Protein AF-A0A3R6MHC3-F1 (afdb_monomer)

Mean predicted aligned error: 4.39 Å

Solvent-accessible surface area (backbone atoms only — not comparable to full-atom values): 3821 Å² total; per-residue (Å²): 110,70,68,59,53,50,53,53,52,52,53,52,51,52,50,50,67,74,40,40,67,59,55,45,48,77,72,61,72,61,58,94,69,35,42,70,41,62,65,64,48,52,51,36,35,73,74,64,30,64,71,56,36,44,54,40,52,66,70,48,76,40,53,39,72,112

Nearest PDB structures (foldseek):
  8g3d-assembly1_1L  TM=3.357E-01  e=9.433E+00  Tetrahymena thermophila

Radius of gyration: 16.5 Å; Cα contacts (8 Å, |Δi|>4): 45; chains: 1; bounding box: 39×23×44 Å

pLDDT: mean 92.61, std 3.65, range [70.25, 96.06]

Secondary structure (DSSP, 8-state):
-HHHHHHHHHHHHHHHHHTHHHHHHHH--PPTTEEE-HHHHHHHHHHH-HHHHHHHHTTTTTEEE-

Structure (mmCIF, N/CA/C/O backbone):
data_AF-A0A3R6MHC3-F1
#
_entry.id   AF-A0A3R6MHC3-F1
#
loop_
_atom_site.group_PDB
_atom_site.id
_atom_site.type_symbol
_atom_site.label_atom_id
_atom_site.label_alt_id
_atom_site.label_comp_id
_atom_site.label_asym_id
_atom_site.label_entity_id
_atom_site.label_seq_id
_atom_site.pdbx_PDB_ins_code
_atom_site.Cartn_x
_atom_site.Cartn_y
_atom_site.Cartn_z
_atom_site.occupancy
_atom_site.B_iso_or_equiv
_atom_site.auth_seq_id
_atom_site.auth_comp_id
_atom_site.auth_asym_id
_atom_site.auth_atom_id
_atom_site.pdbx_PDB_model_num
ATOM 1 N N . MET A 1 1 ? 17.979 -7.016 -32.180 1.00 70.25 1 MET A N 1
ATOM 2 C CA . MET A 1 1 ? 16.557 -7.213 -31.806 1.00 70.25 1 MET A CA 1
ATOM 3 C C . MET A 1 1 ? 16.413 -7.825 -30.418 1.00 70.25 1 MET A C 1
ATOM 5 O O . MET A 1 1 ? 15.826 -7.169 -29.572 1.00 70.25 1 MET A O 1
ATOM 9 N N . ALA A 1 2 ? 16.985 -9.005 -30.143 1.00 82.31 2 ALA A N 1
ATOM 10 C CA . ALA A 1 2 ? 16.880 -9.655 -28.827 1.00 82.31 2 ALA A CA 1
ATOM 11 C C . ALA A 1 2 ? 17.426 -8.809 -27.657 1.00 82.31 2 ALA A C 1
ATOM 13 O O . ALA A 1 2 ? 16.762 -8.683 -26.634 1.00 82.31 2 ALA A O 1
ATOM 14 N N . GLU A 1 3 ? 18.580 -8.156 -27.826 1.00 87.50 3 GLU A N 1
ATOM 15 C CA . GLU A 1 3 ? 19.177 -7.322 -26.766 1.00 87.50 3 GLU A CA 1
ATOM 16 C C . GLU A 1 3 ? 18.338 -6.079 -26.436 1.00 87.50 3 GLU A C 1
ATOM 18 O O . GLU A 1 3 ? 1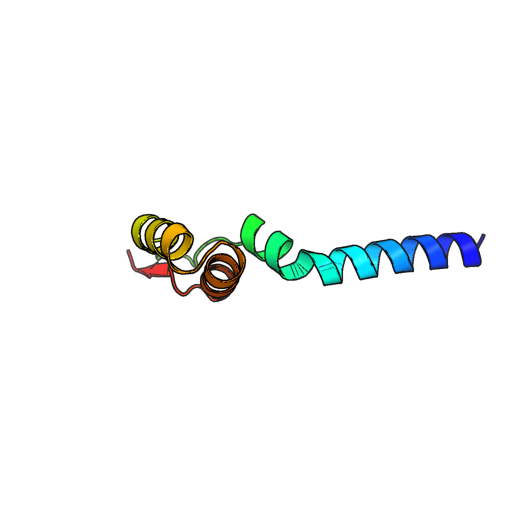8.214 -5.685 -25.281 1.00 87.50 3 GLU A O 1
ATOM 23 N N . LEU A 1 4 ? 17.691 -5.506 -27.452 1.00 92.00 4 LEU A N 1
ATOM 24 C CA . LEU A 1 4 ? 16.812 -4.344 -27.318 1.00 92.00 4 LEU A CA 1
ATOM 25 C C . LEU A 1 4 ? 15.533 -4.714 -26.550 1.00 92.00 4 LEU A C 1
ATOM 27 O O .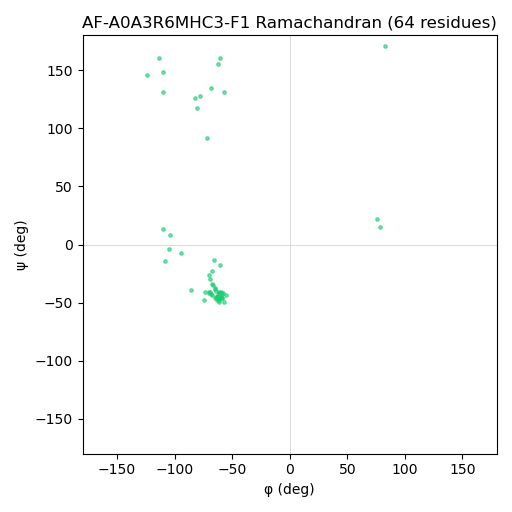 LEU A 1 4 ? 15.123 -3.998 -25.642 1.00 92.00 4 LEU A O 1
ATOM 31 N N . ILE A 1 5 ? 14.952 -5.878 -26.865 1.00 93.94 5 ILE A N 1
ATOM 32 C CA . ILE A 1 5 ? 13.803 -6.436 -26.139 1.00 93.94 5 ILE A CA 1
ATOM 33 C C . ILE A 1 5 ? 14.184 -6.734 -24.683 1.00 93.94 5 ILE A C 1
ATOM 35 O O . ILE A 1 5 ? 13.451 -6.359 -23.771 1.00 93.94 5 ILE A O 1
ATOM 39 N N . SER A 1 6 ? 15.346 -7.354 -24.458 1.00 93.56 6 SER A N 1
ATOM 40 C CA . SER A 1 6 ? 15.852 -7.658 -23.114 1.00 93.56 6 SER A CA 1
ATOM 41 C C . SER A 1 6 ? 16.057 -6.392 -22.272 1.00 93.56 6 SER A C 1
ATOM 43 O O . SER A 1 6 ? 15.639 -6.336 -21.113 1.00 93.56 6 SER A O 1
ATOM 45 N N . GLY A 1 7 ? 16.618 -5.332 -22.866 1.00 94.88 7 GLY A N 1
ATOM 46 C CA . GLY A 1 7 ? 16.790 -4.040 -22.200 1.00 94.88 7 GLY A CA 1
ATOM 47 C C . GLY A 1 7 ? 15.460 -3.402 -21.791 1.00 94.88 7 GLY A C 1
ATOM 48 O O . GLY A 1 7 ? 15.305 -2.979 -20.646 1.00 94.88 7 GLY A O 1
ATOM 49 N N . ILE A 1 8 ? 14.469 -3.398 -22.689 1.00 96.06 8 ILE A N 1
ATOM 50 C CA . ILE A 1 8 ? 13.126 -2.869 -22.401 1.00 96.06 8 ILE A CA 1
ATOM 51 C C . ILE A 1 8 ? 12.456 -3.665 -21.273 1.00 96.06 8 ILE A C 1
ATOM 53 O O . ILE A 1 8 ? 11.930 -3.070 -20.334 1.00 96.06 8 ILE A O 1
ATOM 57 N N . LEU A 1 9 ? 12.513 -5.000 -21.325 1.00 95.31 9 LEU A N 1
ATOM 58 C CA . LEU A 1 9 ? 11.952 -5.858 -20.278 1.00 95.31 9 LEU A CA 1
ATOM 59 C C . LEU A 1 9 ? 12.607 -5.600 -18.920 1.00 95.31 9 LEU A C 1
ATOM 61 O O . LEU A 1 9 ? 11.906 -5.495 -17.917 1.00 95.31 9 LEU A O 1
ATOM 65 N N . THR A 1 10 ? 13.930 -5.439 -18.890 1.00 95.88 10 THR A N 1
ATOM 66 C CA . THR A 1 10 ? 14.666 -5.137 -17.656 1.00 95.88 10 THR A CA 1
ATOM 67 C C . THR A 1 10 ? 14.190 -3.821 -17.039 1.00 95.88 10 THR A C 1
ATOM 69 O O . THR A 1 10 ? 13.910 -3.774 -15.844 1.00 95.88 10 THR A O 1
ATOM 72 N N . ILE A 1 11 ? 14.020 -2.765 -17.844 1.00 95.69 11 ILE A N 1
ATOM 73 C CA . ILE A 1 11 ? 13.525 -1.466 -17.361 1.00 95.69 11 ILE A CA 1
ATOM 74 C C . ILE A 1 11 ? 12.104 -1.595 -16.799 1.00 95.69 11 ILE A C 1
ATOM 76 O O . ILE A 1 11 ? 11.833 -1.079 -15.715 1.00 95.69 11 ILE A O 1
ATOM 80 N N . ILE A 1 12 ? 11.215 -2.311 -17.495 1.00 95.75 12 ILE A N 1
ATOM 81 C CA . ILE A 1 12 ? 9.834 -2.535 -17.041 1.00 95.75 12 ILE A CA 1
ATOM 82 C C . ILE A 1 12 ? 9.823 -3.283 -15.705 1.00 95.75 12 ILE A C 1
ATOM 84 O O . ILE A 1 12 ? 9.140 -2.858 -14.777 1.00 95.75 12 ILE A O 1
ATOM 88 N N . VAL A 1 13 ? 10.598 -4.362 -15.572 1.00 95.69 13 VAL A N 1
ATOM 89 C CA . VAL A 1 13 ? 10.668 -5.136 -14.324 1.00 95.69 13 VAL A CA 1
ATOM 90 C C . VAL A 1 13 ? 11.215 -4.281 -13.181 1.00 95.69 13 VAL A C 1
ATOM 92 O O . VAL A 1 13 ? 10.617 -4.258 -12.108 1.00 95.69 13 VAL A O 1
ATOM 95 N N . CYS A 1 14 ? 12.296 -3.528 -13.403 1.00 95.31 14 CYS A N 1
ATOM 96 C CA . CYS A 1 14 ? 12.842 -2.619 -12.393 1.00 95.31 14 CYS A CA 1
ATOM 97 C C . CYS A 1 14 ? 11.827 -1.549 -11.968 1.00 95.31 14 CYS A C 1
ATOM 99 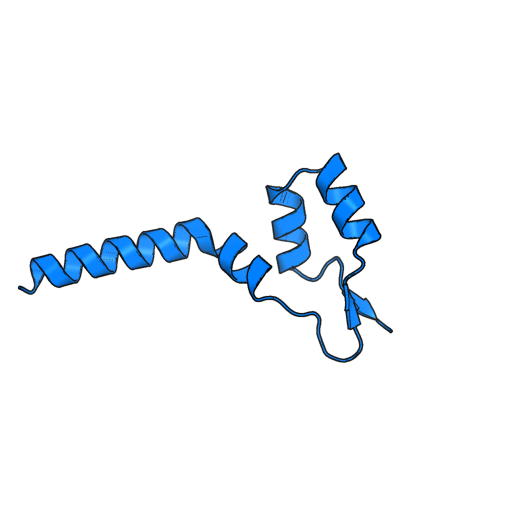O O . CYS A 1 14 ? 11.709 -1.265 -10.778 1.00 95.31 14 CYS A O 1
ATOM 101 N N . TYR A 1 15 ? 11.067 -0.990 -12.914 1.00 93.81 15 TYR A N 1
ATOM 102 C CA . TYR A 1 15 ? 10.007 -0.027 -12.619 1.00 93.81 15 TYR A CA 1
ATOM 103 C C . TYR A 1 15 ? 8.895 -0.653 -11.769 1.00 93.81 15 TYR A C 1
ATOM 105 O O . TYR A 1 15 ? 8.518 -0.098 -10.739 1.00 93.81 15 TYR A O 1
ATOM 113 N N . LEU A 1 16 ? 8.414 -1.840 -12.150 1.00 92.31 16 LEU A N 1
ATOM 114 C CA . LEU A 1 16 ? 7.374 -2.554 -11.406 1.00 92.31 16 LEU A CA 1
ATOM 115 C C . LEU A 1 16 ? 7.826 -2.912 -9.986 1.00 92.31 16 LEU A C 1
ATOM 117 O O . LEU A 1 16 ? 7.045 -2.762 -9.052 1.00 92.31 16 LEU A O 1
ATOM 121 N N . LEU A 1 17 ? 9.078 -3.346 -9.810 1.00 92.12 17 LEU A N 1
ATOM 122 C CA . LEU A 1 17 ? 9.637 -3.656 -8.492 1.00 92.12 17 LEU A CA 1
ATOM 123 C C . LEU A 1 17 ? 9.838 -2.395 -7.640 1.00 92.12 17 LEU A C 1
ATOM 125 O O . LEU A 1 17 ? 9.536 -2.416 -6.450 1.00 92.12 17 LEU A O 1
ATOM 129 N N . GLY A 1 18 ? 10.305 -1.296 -8.239 1.00 90.50 18 GLY A N 1
ATOM 130 C CA . GLY A 1 18 ? 10.521 -0.027 -7.538 1.00 90.50 18 GLY A CA 1
ATOM 131 C C . GLY A 1 18 ? 9.229 0.668 -7.099 1.00 90.50 18 GLY A C 1
ATOM 132 O O . GLY A 1 18 ? 9.219 1.338 -6.071 1.00 90.50 18 GLY A O 1
ATOM 133 N N . HIS A 1 19 ? 8.135 0.472 -7.839 1.00 91.19 19 HIS A N 1
ATOM 134 C CA . HIS A 1 19 ? 6.837 1.104 -7.577 1.00 91.19 19 HIS A CA 1
ATOM 135 C C . HIS A 1 19 ? 5.763 0.126 -7.082 1.00 91.19 19 HIS A C 1
ATOM 137 O O . HIS A 1 19 ? 4.585 0.480 -7.037 1.00 91.19 19 HIS A O 1
ATOM 143 N N . TRP A 1 20 ? 6.137 -1.093 -6.680 1.00 89.44 20 TRP A N 1
ATOM 144 C CA . TRP A 1 20 ? 5.179 -2.140 -6.312 1.00 89.44 20 TRP A CA 1
ATOM 145 C C . TRP A 1 20 ? 4.201 -1.709 -5.211 1.00 89.44 20 TRP A C 1
ATOM 147 O O . TRP A 1 20 ? 2.998 -1.946 -5.322 1.00 89.44 20 TRP A O 1
ATOM 157 N N . ASP A 1 21 ? 4.692 -1.035 -4.167 1.00 89.25 21 ASP A N 1
ATOM 158 C CA . ASP A 1 21 ? 3.838 -0.556 -3.076 1.00 89.25 21 ASP A CA 1
ATOM 159 C C . ASP A 1 21 ? 2.839 0.515 -3.539 1.00 89.25 21 ASP A C 1
ATOM 161 O O . ASP A 1 21 ? 1.693 0.499 -3.094 1.00 89.25 21 ASP A O 1
ATOM 165 N N . GLU A 1 22 ? 3.231 1.414 -4.447 1.00 90.75 22 GLU A N 1
ATOM 166 C CA . GLU A 1 22 ? 2.325 2.429 -5.007 1.00 90.75 22 GLU A CA 1
ATOM 167 C C . GLU A 1 22 ? 1.288 1.788 -5.934 1.00 90.75 22 GLU A C 1
ATOM 169 O O . GLU A 1 22 ? 0.102 2.112 -5.866 1.00 90.75 22 GLU A O 1
ATOM 174 N N . ILE A 1 23 ? 1.714 0.828 -6.763 1.00 91.75 23 ILE A N 1
ATOM 175 C CA . ILE A 1 23 ? 0.822 0.051 -7.632 1.00 91.75 23 ILE A CA 1
ATOM 176 C C . ILE A 1 23 ? -0.215 -0.686 -6.784 1.00 91.75 23 ILE A C 1
ATOM 178 O O . ILE A 1 23 ? -1.406 -0.644 -7.097 1.00 91.75 23 ILE A O 1
ATOM 182 N N . LYS A 1 24 ? 0.210 -1.333 -5.695 1.00 92.81 24 LYS A N 1
ATOM 183 C CA . LYS A 1 24 ? -0.701 -2.025 -4.785 1.00 92.81 24 LYS A CA 1
ATOM 184 C C . LYS A 1 24 ? -1.657 -1.046 -4.107 1.00 92.81 24 LYS A C 1
ATOM 186 O O . LYS A 1 24 ? -2.850 -1.317 -4.090 1.00 92.81 24 LYS A O 1
ATOM 191 N N . PHE A 1 25 ? -1.162 0.089 -3.619 1.00 91.44 25 PHE A N 1
ATOM 192 C CA . PHE A 1 25 ? -1.984 1.101 -2.953 1.00 91.44 25 PHE A CA 1
ATOM 193 C C . PHE A 1 25 ? -3.104 1.618 -3.863 1.00 91.44 25 PHE A C 1
ATOM 195 O O . PHE A 1 25 ? -4.257 1.661 -3.448 1.00 91.44 25 PHE A O 1
ATOM 202 N N . ASN A 1 26 ? -2.784 1.931 -5.121 1.00 89.81 26 ASN A N 1
ATOM 203 C CA . ASN A 1 26 ? -3.742 2.488 -6.078 1.00 89.81 26 ASN A CA 1
ATOM 204 C C . ASN A 1 26 ? -4.818 1.492 -6.539 1.00 89.81 26 ASN A C 1
ATOM 206 O O . ASN A 1 26 ? -5.893 1.914 -6.952 1.00 89.81 26 ASN A O 1
ATOM 210 N N . ASN A 1 27 ? -4.526 0.190 -6.513 1.00 90.88 27 ASN A N 1
ATOM 211 C CA . ASN A 1 27 ? -5.440 -0.851 -7.001 1.00 90.88 27 ASN A CA 1
ATOM 212 C C . ASN A 1 27 ? -6.119 -1.637 -5.878 1.00 90.88 27 ASN A C 1
ATOM 214 O O . ASN A 1 27 ? -6.929 -2.525 -6.140 1.00 90.88 27 ASN A O 1
ATOM 218 N N . ARG A 1 28 ? -5.761 -1.367 -4.624 1.00 91.50 28 ARG A N 1
ATOM 219 C CA . ARG A 1 28 ? -6.298 -2.093 -3.486 1.00 91.50 28 ARG A CA 1
ATOM 220 C C . ARG A 1 28 ? -7.701 -1.597 -3.158 1.00 91.50 28 ARG A C 1
ATOM 222 O O . ARG A 1 28 ? -7.907 -0.419 -2.885 1.00 91.50 28 ARG A O 1
ATOM 229 N N . THR A 1 29 ? -8.624 -2.542 -3.060 1.00 90.75 29 THR A N 1
ATOM 230 C CA . THR A 1 29 ? -9.948 -2.357 -2.470 1.00 90.75 29 THR A CA 1
ATOM 231 C C . THR A 1 29 ? -10.041 -3.122 -1.147 1.00 90.75 29 THR A C 1
ATOM 233 O O . THR A 1 29 ? -9.375 -4.156 -1.000 1.00 90.75 29 THR A O 1
ATOM 236 N N . PRO A 1 30 ? -10.822 -2.632 -0.168 1.00 89.94 30 PRO A N 1
ATOM 237 C CA . PRO A 1 30 ? -11.128 -3.409 1.027 1.00 89.94 30 PRO A CA 1
ATOM 238 C C . PRO A 1 30 ? -11.905 -4.693 0.654 1.00 89.94 30 PRO A C 1
ATOM 240 O O . PRO A 1 30 ? -12.531 -4.738 -0.410 1.00 89.94 30 PRO A O 1
ATOM 243 N N . PRO A 1 31 ? -11.837 -5.753 1.480 1.00 91.56 31 PRO A N 1
ATOM 244 C CA . PRO A 1 31 ? -12.635 -6.966 1.301 1.00 91.56 31 PRO A CA 1
ATOM 245 C C . PRO A 1 31 ? -14.144 -6.689 1.354 1.00 91.56 31 PRO A C 1
ATOM 247 O O . PRO A 1 31 ? -14.576 -5.694 1.930 1.00 91.56 31 PRO A O 1
ATOM 250 N N . ASP A 1 32 ? -14.956 -7.605 0.825 1.00 93.44 32 ASP A N 1
ATOM 251 C CA . ASP A 1 32 ? -16.418 -7.492 0.903 1.00 93.44 32 ASP A CA 1
ATOM 252 C C . ASP A 1 32 ? -16.903 -7.391 2.363 1.00 93.44 32 ASP A C 1
ATOM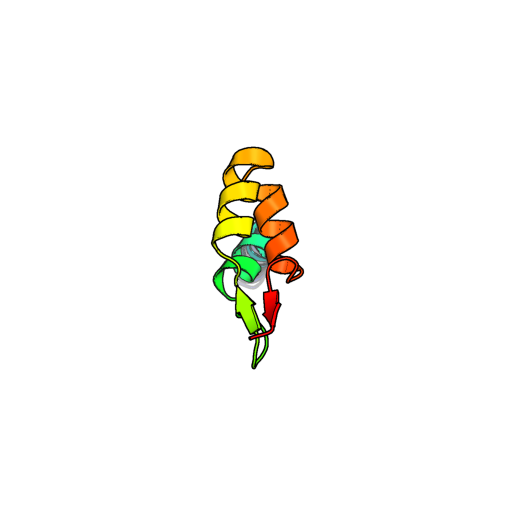 254 O O . ASP A 1 32 ? -16.521 -8.195 3.219 1.00 93.44 32 ASP A O 1
ATOM 258 N N . GLY A 1 33 ? -17.769 -6.409 2.641 1.00 93.06 33 GLY A N 1
ATOM 259 C CA . GLY A 1 33 ? -18.272 -6.108 3.990 1.00 93.06 33 GLY A CA 1
ATOM 260 C C . GLY A 1 33 ? -17.295 -5.327 4.876 1.00 93.06 33 GLY A C 1
ATOM 261 O O . GLY A 1 33 ? -17.459 -5.311 6.098 1.00 93.06 33 GLY A O 1
ATOM 262 N N . TYR A 1 34 ? -16.257 -4.736 4.277 1.00 96.00 34 TYR A N 1
ATOM 263 C CA . TYR A 1 34 ? -15.349 -3.798 4.922 1.00 96.00 34 TYR A CA 1
ATOM 264 C C . TYR A 1 34 ? -15.310 -2.478 4.146 1.00 96.00 34 TYR A C 1
ATOM 266 O O . TYR A 1 34 ? -15.307 -2.460 2.913 1.00 96.00 34 TYR A O 1
ATOM 274 N N . HIS A 1 35 ? -15.157 -1.370 4.866 1.00 94.00 35 HIS A N 1
ATOM 275 C CA . HIS A 1 35 ? -14.802 -0.071 4.308 1.00 94.00 35 HIS A CA 1
ATOM 276 C C . HIS A 1 35 ? -13.411 0.357 4.781 1.00 94.00 35 HIS A C 1
ATOM 278 O O . HIS A 1 35 ? -12.864 -0.150 5.758 1.00 94.00 35 HIS A O 1
ATOM 284 N N . THR A 1 36 ? -12.805 1.300 4.064 1.00 93.81 36 THR A N 1
ATOM 285 C CA . THR A 1 36 ? -11.556 1.925 4.509 1.00 93.81 36 THR A CA 1
ATOM 286 C C . THR A 1 36 ? -11.867 3.036 5.507 1.00 93.81 36 THR A C 1
ATOM 288 O O . THR A 1 36 ? -12.595 3.972 5.179 1.00 93.81 36 THR A O 1
ATOM 291 N N . ASP A 1 37 ? -11.253 2.990 6.687 1.00 95.06 37 ASP A N 1
ATOM 292 C CA . ASP A 1 37 ? -11.236 4.111 7.624 1.00 95.06 37 ASP A CA 1
ATOM 293 C C . ASP A 1 37 ? -10.324 5.226 7.091 1.00 95.06 37 ASP A C 1
ATOM 295 O O . ASP A 1 37 ? -9.105 5.266 7.301 1.00 95.06 37 ASP A O 1
ATOM 299 N N . HIS A 1 38 ? -10.943 6.147 6.355 1.00 92.44 38 HIS A N 1
ATOM 300 C CA . HIS A 1 38 ? -10.269 7.306 5.785 1.00 92.44 38 HIS A CA 1
ATOM 301 C C . HIS A 1 38 ? -9.795 8.304 6.848 1.00 92.44 38 HIS A C 1
ATOM 303 O O . HIS A 1 38 ? -8.863 9.067 6.582 1.00 92.44 38 HIS A O 1
ATOM 309 N N . GLU A 1 39 ? -10.394 8.313 8.042 1.00 94.25 39 GLU A N 1
ATOM 310 C CA . GLU A 1 39 ? -9.971 9.206 9.118 1.00 94.25 39 GLU A CA 1
ATOM 311 C C . GLU A 1 39 ? -8.662 8.709 9.736 1.00 94.25 39 GLU A C 1
ATOM 313 O O . GLU A 1 39 ? -7.701 9.478 9.849 1.00 94.25 39 GLU A O 1
ATOM 318 N N . ALA A 1 40 ? -8.584 7.41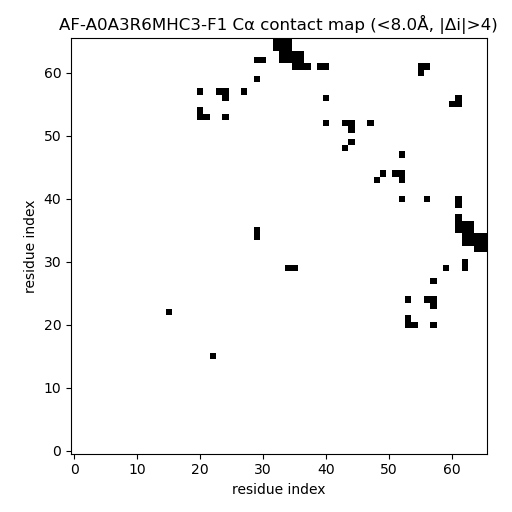6 10.063 1.00 94.12 40 ALA A N 1
ATOM 319 C CA . ALA A 1 40 ? -7.359 6.783 10.541 1.00 94.12 40 ALA A CA 1
ATOM 320 C C . ALA A 1 40 ? -6.234 6.869 9.500 1.00 94.12 40 ALA A C 1
ATOM 322 O O . ALA A 1 40 ? -5.098 7.202 9.852 1.00 94.12 40 ALA A O 1
ATOM 323 N N . LEU A 1 41 ? -6.554 6.654 8.218 1.00 93.81 41 LEU A N 1
ATOM 324 C CA . LEU A 1 41 ? -5.600 6.800 7.119 1.00 93.81 41 LEU A CA 1
ATOM 325 C C . LEU A 1 41 ? -5.055 8.233 7.016 1.00 93.81 41 LEU A C 1
ATOM 327 O O . LEU A 1 41 ? -3.840 8.420 6.966 1.00 93.81 41 LEU A O 1
ATOM 331 N N . ASN A 1 42 ? -5.917 9.255 7.021 1.00 94.69 42 ASN A N 1
ATOM 332 C CA . ASN A 1 42 ? -5.477 10.653 6.945 1.00 94.69 42 ASN A CA 1
ATOM 333 C C . ASN A 1 42 ? -4.674 11.078 8.179 1.00 94.69 42 ASN A C 1
ATOM 335 O O . ASN A 1 42 ? -3.686 11.805 8.062 1.00 94.69 42 ASN A O 1
ATOM 339 N N . ARG A 1 43 ? -5.066 10.608 9.366 1.00 95.31 43 ARG A N 1
ATOM 340 C CA . ARG A 1 43 ? -4.340 10.866 10.611 1.00 95.31 43 ARG A CA 1
ATOM 341 C C . ARG A 1 43 ? -2.924 10.294 10.551 1.00 95.31 43 ARG A C 1
ATOM 343 O O . ARG A 1 43 ? -1.964 11.000 10.857 1.00 95.31 43 ARG A O 1
ATOM 350 N N . ASP A 1 44 ? -2.783 9.046 10.117 1.00 95.00 44 ASP A N 1
ATOM 351 C CA . ASP A 1 44 ? -1.476 8.409 9.951 1.00 95.00 44 ASP A CA 1
ATOM 352 C C . ASP A 1 44 ? -0.660 9.044 8.822 1.00 95.00 44 ASP A C 1
ATOM 354 O O . ASP A 1 44 ? 0.552 9.196 8.973 1.00 95.00 44 ASP A O 1
ATOM 358 N N . LEU A 1 45 ? -1.302 9.508 7.746 1.00 94.00 45 LEU A N 1
ATOM 359 C CA . LEU A 1 45 ? -0.621 10.230 6.671 1.00 94.00 45 LEU A CA 1
ATOM 360 C C . LEU A 1 45 ? 0.094 11.480 7.199 1.00 94.00 45 LEU A C 1
ATOM 362 O O . LEU A 1 45 ? 1.237 11.736 6.819 1.00 94.00 45 LEU A O 1
ATOM 366 N N . VAL A 1 46 ? -0.552 12.219 8.104 1.00 95.19 46 VAL A N 1
ATOM 367 C CA . VAL A 1 46 ? 0.019 13.414 8.740 1.00 95.19 46 VAL A CA 1
ATOM 368 C C . VAL A 1 46 ? 1.092 13.053 9.772 1.00 95.19 46 VAL A C 1
ATOM 370 O O . VAL A 1 46 ? 2.120 13.721 9.838 1.00 95.19 46 VAL A O 1
ATOM 373 N N . LEU A 1 47 ? 0.877 12.006 10.575 1.00 95.06 47 LEU A N 1
ATOM 374 C CA . LEU A 1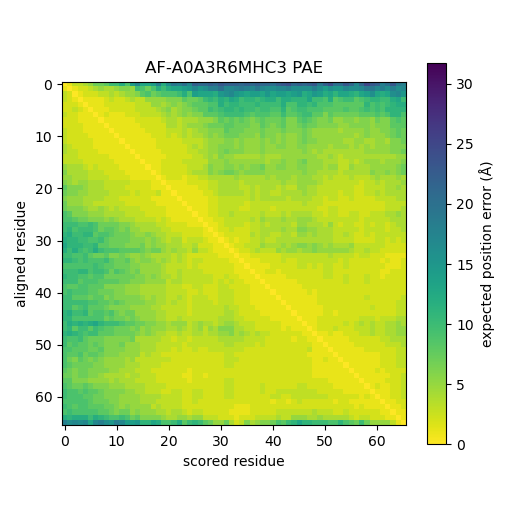 47 ? 1.757 11.676 11.705 1.00 95.06 47 LEU A CA 1
ATOM 375 C C . LEU A 1 47 ? 2.971 10.814 11.330 1.00 95.06 47 LEU A C 1
ATOM 377 O O . LEU A 1 47 ? 4.054 10.999 11.879 1.00 95.06 47 LEU A O 1
ATOM 381 N N . LYS A 1 48 ? 2.791 9.841 10.435 1.00 93.19 48 LYS A N 1
ATOM 382 C CA . LYS A 1 48 ? 3.787 8.818 10.064 1.00 93.19 48 LYS A CA 1
ATOM 383 C C . LYS A 1 48 ? 4.353 9.033 8.662 1.00 93.19 48 LYS A C 1
ATOM 385 O O . LYS A 1 48 ? 5.375 8.443 8.311 1.00 93.19 48 LYS A O 1
ATOM 390 N N . GLY A 1 49 ? 3.702 9.879 7.866 1.00 91.69 49 GLY A N 1
ATOM 391 C CA . GLY A 1 49 ? 4.089 10.178 6.495 1.00 91.69 49 GLY A CA 1
ATOM 392 C C . GLY A 1 49 ? 3.586 9.150 5.479 1.00 91.69 49 GLY A C 1
ATOM 393 O O . GLY A 1 49 ? 3.074 8.076 5.815 1.00 91.69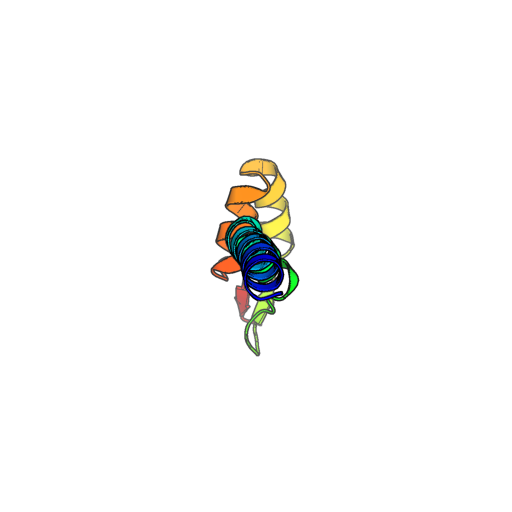 49 GLY A O 1
ATOM 394 N N . LYS A 1 50 ? 3.752 9.493 4.195 1.00 91.25 50 LYS A N 1
ATOM 395 C CA . LYS A 1 50 ? 3.212 8.735 3.052 1.00 91.25 50 LYS A CA 1
ATOM 396 C C . LYS A 1 50 ? 3.675 7.277 3.033 1.00 91.25 50 LYS A C 1
ATOM 398 O O . LYS A 1 50 ? 2.843 6.389 2.909 1.00 91.25 50 LYS A O 1
ATOM 403 N N . ASN A 1 51 ? 4.976 7.020 3.180 1.00 90.88 51 ASN A N 1
ATOM 404 C CA . ASN A 1 51 ? 5.532 5.676 2.975 1.00 90.88 51 ASN A CA 1
ATOM 405 C C . ASN A 1 51 ? 5.015 4.654 3.999 1.00 90.88 51 ASN A C 1
ATOM 407 O O . ASN A 1 51 ? 4.611 3.555 3.628 1.00 90.88 51 ASN A O 1
ATOM 411 N N . GLU A 1 52 ? 4.994 5.016 5.283 1.00 92.75 52 GLU A N 1
ATOM 412 C CA . GLU A 1 52 ? 4.509 4.121 6.339 1.00 92.75 52 GLU A CA 1
ATOM 413 C C . GLU A 1 52 ? 2.991 3.922 6.247 1.00 92.75 52 GLU A C 1
ATOM 415 O O . GLU A 1 52 ? 2.511 2.794 6.354 1.00 92.75 52 GLU A O 1
ATOM 420 N N . THR A 1 53 ? 2.241 4.992 5.970 1.00 93.31 53 THR A N 1
ATOM 421 C CA . THR A 1 53 ? 0.781 4.930 5.785 1.00 93.31 53 THR A CA 1
ATOM 422 C C . THR A 1 53 ? 0.409 4.045 4.598 1.00 93.31 53 THR A C 1
ATOM 424 O O . THR A 1 53 ? -0.456 3.180 4.709 1.00 93.31 53 THR A O 1
ATOM 427 N N . MET A 1 54 ? 1.121 4.180 3.477 1.00 93.44 54 MET A N 1
ATOM 428 C CA . MET A 1 54 ? 0.930 3.351 2.287 1.00 93.44 54 MET A CA 1
ATOM 429 C C . MET A 1 54 ? 1.206 1.873 2.578 1.00 93.44 54 MET A C 1
ATOM 431 O O . MET A 1 54 ? 0.431 1.006 2.178 1.00 93.44 54 MET A O 1
ATOM 435 N N . ARG A 1 55 ? 2.262 1.574 3.345 1.00 92.88 55 ARG A N 1
ATOM 436 C CA . ARG A 1 55 ? 2.595 0.202 3.747 1.00 92.88 55 ARG A CA 1
ATOM 437 C C . ARG A 1 55 ? 1.514 -0.425 4.632 1.00 92.88 55 ARG A C 1
ATOM 439 O O . ARG A 1 55 ? 1.191 -1.596 4.447 1.00 92.88 55 ARG A O 1
ATOM 446 N N . ARG A 1 56 ? 0.943 0.342 5.565 1.00 93.75 56 ARG A N 1
ATOM 447 C CA . ARG A 1 56 ? -0.172 -0.087 6.433 1.00 93.75 56 ARG A CA 1
ATOM 448 C C . ARG A 1 56 ? -1.458 -0.290 5.646 1.00 93.75 56 ARG A C 1
ATOM 450 O O . ARG A 1 56 ? -2.116 -1.318 5.791 1.00 93.75 56 ARG A O 1
ATOM 457 N N . PHE A 1 57 ? -1.761 0.629 4.733 1.00 94.00 57 PHE A N 1
ATOM 458 C CA . PHE A 1 57 ? -2.899 0.491 3.834 1.00 94.00 57 PHE A CA 1
ATOM 459 C C . PHE A 1 57 ? -2.769 -0.760 2.972 1.00 94.00 57 PHE A C 1
ATOM 461 O O . PHE A 1 57 ? -3.691 -1.561 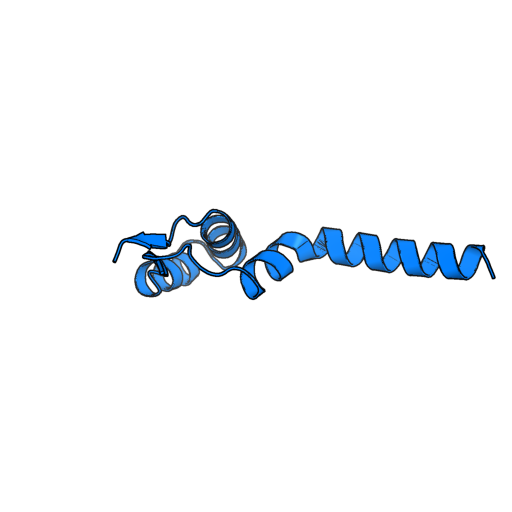2.928 1.00 94.00 57 PHE A O 1
ATOM 468 N N . ASN A 1 58 ? -1.593 -1.022 2.403 1.00 94.06 58 ASN A N 1
ATOM 469 C CA . ASN A 1 58 ? -1.316 -2.240 1.639 1.00 94.06 58 ASN A CA 1
ATOM 470 C C . ASN A 1 58 ? -1.466 -3.542 2.442 1.00 94.06 58 ASN A C 1
ATOM 472 O O . ASN A 1 58 ? -1.550 -4.617 1.837 1.00 94.06 58 ASN A O 1
ATOM 476 N N . ARG A 1 59 ? -1.475 -3.476 3.777 1.00 93.94 59 ARG A N 1
ATOM 477 C CA . ARG A 1 59 ? -1.727 -4.606 4.683 1.00 93.94 59 ARG A CA 1
ATOM 478 C C . ARG A 1 59 ? -3.189 -4.723 5.119 1.00 93.94 59 ARG A C 1
ATOM 480 O O . ARG A 1 59 ? -3.527 -5.717 5.746 1.00 93.94 59 ARG A O 1
ATOM 487 N N . GLY A 1 60 ? -4.031 -3.749 4.778 1.00 93.25 60 GLY A N 1
ATOM 488 C CA . GLY A 1 60 ? -5.427 -3.688 5.212 1.00 93.25 60 GLY A CA 1
ATOM 489 C C . GLY A 1 60 ? -5.622 -3.263 6.659 1.00 93.25 60 GLY A C 1
ATOM 490 O O . GLY A 1 60 ? -6.672 -3.514 7.230 1.00 93.25 60 GLY A O 1
ATOM 491 N N . GLU A 1 61 ? -4.641 -2.582 7.259 1.00 94.25 61 GLU A N 1
ATOM 492 C CA . GLU A 1 61 ? -4.744 -2.108 8.650 1.00 94.25 61 GLU A CA 1
ATOM 493 C C . GLU A 1 61 ? -5.828 -1.033 8.855 1.00 94.25 61 GLU A C 1
ATOM 495 O O . GLU A 1 61 ? -6.184 -0.743 9.992 1.00 94.25 61 GLU A O 1
ATOM 500 N N . TYR A 1 62 ? -6.351 -0.456 7.770 1.00 94.31 62 TYR A N 1
ATOM 501 C CA . TYR A 1 62 ? -7.450 0.513 7.795 1.00 94.31 62 TYR A CA 1
ATOM 502 C C . TYR A 1 62 ? -8.787 -0.092 7.351 1.00 94.31 62 TYR A C 1
ATOM 504 O O . TYR A 1 62 ? -9.740 0.653 7.149 1.00 94.31 62 TYR A O 1
ATOM 512 N N . ASP A 1 63 ? -8.872 -1.410 7.157 1.00 95.12 63 ASP A N 1
ATOM 513 C CA . ASP A 1 63 ? -10.137 -2.050 6.809 1.00 95.12 63 ASP A CA 1
ATOM 514 C C . ASP A 1 63 ? -10.977 -2.243 8.065 1.00 95.12 63 ASP A C 1
ATOM 516 O O . ASP A 1 63 ? -10.614 -2.996 8.973 1.00 95.12 63 ASP A O 1
ATOM 520 N N . VAL A 1 64 ? -12.130 -1.591 8.096 1.00 94.81 64 VAL A N 1
ATOM 521 C CA . VAL A 1 64 ? -13.098 -1.685 9.182 1.00 94.81 64 VAL A CA 1
ATOM 522 C C . VAL A 1 64 ? -14.314 -2.429 8.668 1.00 94.81 64 VAL A C 1
ATOM 524 O O . VAL A 1 64 ? -14.808 -2.149 7.581 1.00 94.81 64 VAL A O 1
ATOM 527 N N . LYS A 1 65 ? -14.763 -3.418 9.439 1.00 94.06 65 LYS A N 1
ATOM 528 C CA . LYS A 1 65 ? -15.966 -4.178 9.114 1.00 94.06 65 LYS A CA 1
ATOM 529 C C . LYS A 1 65 ? -17.189 -3.271 9.246 1.00 94.06 65 LYS A C 1
ATOM 531 O O . LYS A 1 65 ? -17.287 -2.554 10.242 1.00 94.06 65 LYS A O 1
ATOM 536 N N . ASP A 1 66 ? -18.080 -3.337 8.262 1.00 87.94 66 ASP A N 1
ATOM 537 C CA . ASP A 1 66 ? -19.377 -2.650 8.293 1.00 87.94 66 ASP A CA 1
ATOM 538 C C . ASP A 1 66 ? -20.273 -3.120 9.455 1.00 87.94 66 ASP A C 1
ATOM 540 O O . ASP A 1 66 ? -20.207 -4.320 9.838 1.00 87.94 66 ASP A O 1
#

Sequence (66 aa):
MAELISGILTIIVCYLLGHWDEIKFNNRTPPDGYHTDHEALNRDLVLKGKNETMRRFNRGEYD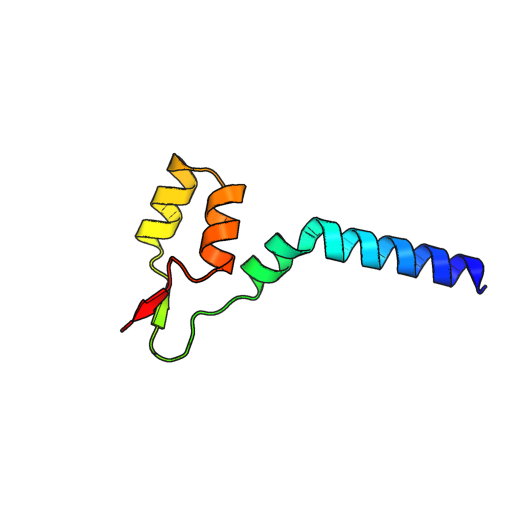VKD

Foldseek 3Di:
DVVVVVVVVVVVVVVCVVCVLVVLLVPDDADPQWHFPVVVLVVCCVVVNDPVSSVCVSVVVRTDGD